Protein AF-A0A0L0LP11-F1 (afdb_monomer_lite)

Radius of gyration: 13.24 Å; chains: 1; bounding box: 41×30×30 Å

Structure (mmCIF, N/CA/C/O backbone):
data_AF-A0A0L0LP11-F1
#
_entry.id   AF-A0A0L0LP11-F1
#
loop_
_atom_site.group_PDB
_atom_site.id
_atom_site.type_symbol
_atom_site.label_atom_id
_atom_site.label_alt_id
_atom_site.label_comp_id
_atom_site.label_asym_id
_atom_site.label_entity_id
_atom_site.label_seq_id
_atom_site.pdbx_PDB_ins_code
_atom_site.Cartn_x
_atom_site.Cartn_y
_atom_site.Cartn_z
_atom_site.occupancy
_atom_site.B_iso_or_equiv
_atom_site.auth_seq_id
_atom_site.auth_comp_id
_atom_site.auth_asym_id
_atom_site.auth_atom_id
_atom_site.pdbx_PDB_model_num
ATOM 1 N N . MET A 1 1 ? -6.886 4.864 -9.973 1.00 88.38 1 MET A N 1
ATOM 2 C CA . MET A 1 1 ? -6.842 5.036 -8.499 1.00 88.38 1 MET A CA 1
ATOM 3 C C . MET A 1 1 ? -7.856 4.093 -7.873 1.00 88.38 1 MET A C 1
ATOM 5 O O . MET A 1 1 ? -8.856 3.818 -8.527 1.00 88.38 1 MET A O 1
ATOM 9 N N . LYS A 1 2 ? -7.635 3.615 -6.644 1.00 92.62 2 LYS A N 1
ATOM 10 C CA . LYS A 1 2 ? -8.582 2.743 -5.928 1.00 92.62 2 LYS A CA 1
ATOM 11 C C . LYS A 1 2 ? -8.696 3.166 -4.462 1.00 92.62 2 LYS A C 1
ATOM 13 O O . LYS A 1 2 ? -7.679 3.386 -3.813 1.00 92.62 2 LYS A O 1
ATOM 18 N N . GLU A 1 3 ? -9.920 3.282 -3.965 1.00 94.88 3 GLU A N 1
ATOM 19 C CA . GLU A 1 3 ? -10.231 3.698 -2.590 1.00 94.88 3 GLU A CA 1
ATOM 20 C C . GLU A 1 3 ? -10.688 2.493 -1.758 1.00 94.88 3 GLU A C 1
ATOM 22 O O . GLU A 1 3 ? -11.264 1.542 -2.299 1.00 94.88 3 GLU A O 1
ATOM 27 N N . PHE A 1 4 ? -10.376 2.501 -0.462 1.00 94.06 4 PHE A N 1
ATOM 28 C CA . PHE A 1 4 ? -10.701 1.420 0.469 1.00 94.06 4 PHE A CA 1
ATOM 29 C C . PHE A 1 4 ? -10.645 1.893 1.924 1.00 94.06 4 PHE A C 1
ATOM 31 O O . PHE A 1 4 ? -9.954 2.864 2.231 1.00 94.06 4 PHE A O 1
ATOM 38 N N . ASP A 1 5 ? -11.330 1.188 2.826 1.00 94.12 5 ASP A N 1
ATOM 39 C CA . ASP A 1 5 ? -11.201 1.454 4.260 1.00 94.12 5 ASP A CA 1
ATOM 40 C C . ASP A 1 5 ? -10.038 0.661 4.863 1.00 94.12 5 ASP A C 1
ATOM 42 O O . ASP A 1 5 ? -9.825 -0.522 4.561 1.00 94.12 5 ASP A O 1
ATOM 46 N N . VAL A 1 6 ? -9.289 1.339 5.728 1.00 92.38 6 VAL A N 1
ATOM 47 C CA . VAL A 1 6 ? -8.178 0.782 6.491 1.00 92.38 6 VAL A CA 1
ATOM 48 C C . VAL A 1 6 ? -8.741 -0.167 7.557 1.00 92.38 6 VAL A C 1
ATOM 50 O O . VAL A 1 6 ? -9.610 0.243 8.328 1.00 92.38 6 VAL A O 1
ATOM 53 N N . PRO A 1 7 ? -8.271 -1.426 7.622 1.00 92.19 7 PRO A N 1
ATOM 54 C CA . PRO A 1 7 ? -8.701 -2.373 8.640 1.00 92.19 7 PRO A CA 1
AT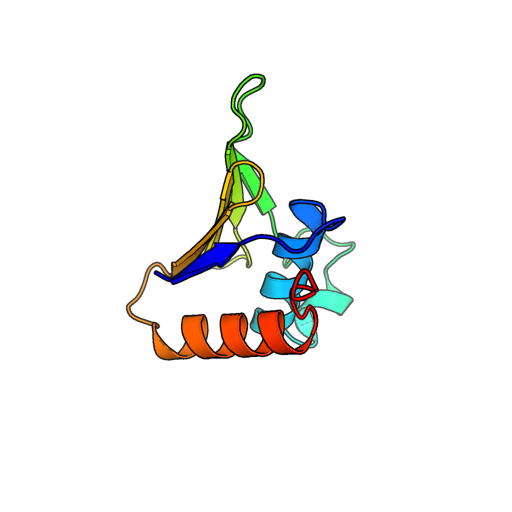OM 55 C C . PRO A 1 7 ? -8.433 -1.851 10.053 1.00 92.19 7 PRO A C 1
ATOM 57 O O . PRO A 1 7 ? -7.399 -1.233 10.318 1.00 92.19 7 PRO A O 1
ATOM 60 N N . GLU A 1 8 ? -9.354 -2.142 10.968 1.00 89.25 8 GLU A N 1
ATOM 61 C CA . GLU A 1 8 ? -9.237 -1.745 12.370 1.00 89.25 8 GLU A CA 1
ATOM 62 C C . GLU A 1 8 ? -7.921 -2.253 12.984 1.00 89.25 8 GLU A C 1
ATOM 64 O O . GLU A 1 8 ? -7.519 -3.403 12.788 1.00 89.25 8 GLU A O 1
ATOM 69 N N . GLY A 1 9 ? -7.231 -1.377 13.717 1.00 86.12 9 GLY A N 1
ATOM 70 C CA . GLY A 1 9 ? -5.960 -1.691 14.372 1.00 86.12 9 GLY A CA 1
ATOM 71 C C . GLY A 1 9 ? -4.722 -1.646 13.467 1.00 86.12 9 GLY A C 1
ATOM 72 O O . GLY A 1 9 ? -3.615 -1.815 13.977 1.00 86.12 9 GLY A O 1
ATOM 73 N N . MET A 1 10 ? -4.856 -1.390 12.159 1.00 90.69 10 MET A N 1
ATOM 74 C CA . MET A 1 10 ? -3.695 -1.134 11.299 1.00 90.69 10 MET A CA 1
ATOM 75 C C . MET A 1 10 ? -3.264 0.332 11.373 1.00 90.69 10 MET A C 1
ATOM 77 O O . MET A 1 10 ? -4.059 1.242 11.156 1.00 90.69 10 MET A O 1
ATOM 81 N N . THR A 1 11 ? -1.975 0.559 11.627 1.00 90.75 11 THR A N 1
ATOM 82 C CA . THR A 1 11 ? -1.369 1.889 11.494 1.00 90.75 11 THR A CA 1
ATOM 83 C C . THR A 1 11 ? -1.150 2.234 10.022 1.00 90.75 11 THR A C 1
ATOM 85 O O . THR A 1 11 ? -1.005 1.344 9.180 1.00 90.75 11 THR A O 1
ATOM 88 N N . SER A 1 12 ? -1.069 3.529 9.709 1.00 90.44 12 SER A N 1
ATOM 89 C CA . SER A 1 12 ? -0.766 4.024 8.360 1.00 90.44 12 SER A CA 1
ATOM 90 C C . SER A 1 12 ? 0.507 3.398 7.780 1.00 90.44 12 SER A C 1
ATOM 92 O O . SER A 1 12 ? 0.516 2.933 6.639 1.00 90.44 12 SER A O 1
ATOM 94 N N . GLU A 1 13 ? 1.550 3.307 8.604 1.00 90.69 13 GLU A N 1
ATOM 95 C CA . GLU A 1 13 ? 2.808 2.648 8.274 1.00 90.69 13 GLU A CA 1
ATOM 96 C C . GLU A 1 13 ? 2.592 1.179 7.900 1.00 90.69 13 GLU A C 1
ATOM 98 O O . GLU A 1 13 ? 3.011 0.765 6.826 1.00 90.69 13 GLU A O 1
ATOM 103 N N . LEU A 1 14 ? 1.875 0.391 8.711 1.00 90.94 14 LEU A N 1
ATOM 104 C CA . LEU A 1 14 ? 1.632 -1.026 8.409 1.00 90.94 14 LEU A CA 1
ATOM 105 C C . LEU A 1 14 ? 0.888 -1.227 7.083 1.00 90.94 14 LEU A C 1
ATOM 107 O O . LEU A 1 14 ? 1.195 -2.167 6.341 1.00 90.94 14 LEU A O 1
ATOM 111 N N . VAL A 1 15 ? -0.065 -0.349 6.758 1.00 93.62 15 VAL A N 1
ATOM 112 C CA . VAL A 1 15 ? -0.749 -0.379 5.458 1.00 93.62 15 VAL A CA 1
ATOM 113 C C . VAL A 1 15 ? 0.253 -0.099 4.334 1.00 93.62 15 VAL A C 1
ATOM 115 O O . VAL A 1 15 ? 0.340 -0.884 3.388 1.00 93.62 15 VAL A O 1
ATOM 118 N N . ALA A 1 16 ? 1.060 0.959 4.456 1.00 93.00 16 ALA A N 1
ATOM 119 C CA . 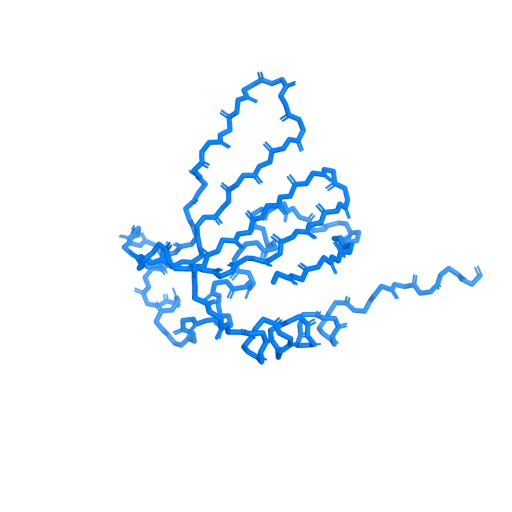ALA A 1 16 ? 2.079 1.313 3.468 1.00 93.00 16 ALA A CA 1
ATOM 120 C C . ALA A 1 16 ? 3.110 0.189 3.264 1.00 93.00 16 ALA A C 1
ATOM 122 O O . ALA A 1 16 ? 3.397 -0.184 2.127 1.00 93.00 16 ALA A O 1
ATOM 123 N N . CYS A 1 17 ? 3.599 -0.415 4.349 1.00 90.75 17 CYS A N 1
ATOM 124 C CA . CYS A 1 17 ? 4.495 -1.573 4.332 1.00 90.75 17 CYS A CA 1
ATOM 125 C C . CYS A 1 17 ? 3.896 -2.753 3.584 1.00 90.75 17 CYS A C 1
ATOM 127 O O . CYS A 1 17 ? 4.576 -3.399 2.792 1.00 90.75 17 CYS A O 1
ATOM 129 N N . THR A 1 18 ? 2.618 -3.034 3.826 1.00 93.19 18 THR A N 1
ATOM 130 C CA . THR A 1 18 ? 1.930 -4.153 3.187 1.00 93.19 18 THR A CA 1
ATOM 131 C C . THR A 1 18 ? 1.865 -3.960 1.671 1.00 93.19 18 THR A C 1
ATOM 133 O O . THR A 1 18 ? 2.220 -4.870 0.923 1.00 93.19 18 THR A O 1
ATOM 136 N N . PHE A 1 19 ? 1.463 -2.774 1.203 1.00 94.06 19 PHE A N 1
ATOM 137 C CA . PHE A 1 19 ? 1.402 -2.494 -0.234 1.00 94.06 19 PHE A CA 1
ATOM 138 C C . PHE A 1 19 ? 2.788 -2.446 -0.883 1.00 94.06 19 PHE A C 1
ATOM 140 O O . PHE A 1 19 ? 2.970 -2.998 -1.968 1.00 94.06 19 PHE A O 1
ATOM 147 N N . ALA A 1 20 ? 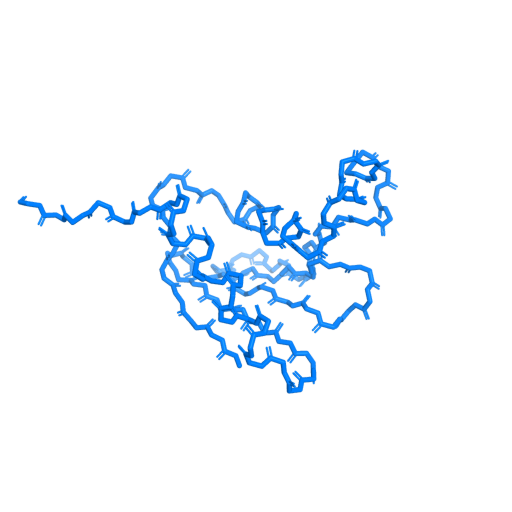3.780 -1.860 -0.212 1.00 91.69 20 ALA A N 1
ATOM 148 C CA . ALA A 1 20 ? 5.164 -1.887 -0.672 1.00 91.69 20 ALA A CA 1
ATOM 149 C C . ALA A 1 20 ? 5.690 -3.329 -0.800 1.00 91.69 20 ALA A C 1
ATOM 151 O O . ALA A 1 20 ? 6.345 -3.659 -1.786 1.00 91.69 20 ALA A O 1
ATOM 152 N N . ALA A 1 21 ? 5.344 -4.220 0.135 1.00 90.44 21 ALA A N 1
ATOM 153 C CA . ALA A 1 21 ? 5.705 -5.633 0.058 1.00 90.44 21 ALA A CA 1
ATOM 154 C C . ALA A 1 21 ? 5.037 -6.355 -1.125 1.00 90.44 21 ALA A C 1
ATOM 156 O O . ALA A 1 21 ? 5.680 -7.187 -1.764 1.00 90.44 21 ALA A O 1
ATOM 157 N N . TYR A 1 22 ? 3.783 -6.029 -1.462 1.00 92.62 22 TYR A N 1
ATOM 158 C CA . TYR A 1 22 ? 3.133 -6.572 -2.661 1.00 92.62 22 TYR A CA 1
ATOM 159 C C . TYR A 1 22 ? 3.807 -6.115 -3.958 1.00 92.62 22 TYR A C 1
ATOM 161 O O . TYR A 1 22 ? 3.945 -6.918 -4.876 1.00 92.62 22 TYR A O 1
ATOM 169 N N . LEU A 1 23 ? 4.251 -4.856 -4.028 1.00 90.06 23 LEU A N 1
ATOM 170 C CA . LEU A 1 23 ? 4.931 -4.309 -5.206 1.00 90.06 23 LEU A CA 1
ATOM 171 C C . LEU A 1 23 ? 6.353 -4.847 -5.372 1.00 90.06 23 LEU A C 1
ATOM 173 O O . LEU A 1 23 ? 6.761 -5.207 -6.473 1.00 90.06 23 LEU A O 1
ATOM 177 N N . LEU A 1 24 ? 7.119 -4.873 -4.284 1.00 86.56 24 LEU A N 1
ATOM 178 C CA . LEU A 1 24 ? 8.556 -5.143 -4.318 1.00 86.56 24 LEU A CA 1
ATOM 179 C C . LEU A 1 24 ? 8.891 -6.627 -4.122 1.00 86.56 24 LEU A C 1
ATOM 181 O O . LEU A 1 24 ? 10.010 -7.051 -4.419 1.00 86.56 24 LEU A O 1
ATOM 185 N N . GLY A 1 25 ? 7.950 -7.426 -3.613 1.00 85.56 25 GLY A N 1
ATOM 186 C CA . GLY A 1 25 ? 8.153 -8.847 -3.350 1.00 85.56 25 GLY A CA 1
ATOM 187 C C . GLY A 1 25 ? 9.375 -9.089 -2.461 1.00 85.56 25 GLY A C 1
ATOM 188 O O . GLY A 1 25 ? 9.493 -8.538 -1.366 1.00 85.56 25 GLY A O 1
ATOM 189 N N . SER A 1 26 ? 10.321 -9.900 -2.937 1.00 77.75 26 SER A N 1
ATOM 190 C CA . SER A 1 26 ? 11.554 -10.218 -2.202 1.00 77.75 26 SER A CA 1
ATOM 191 C C . SER A 1 26 ? 12.475 -9.011 -1.984 1.00 77.75 26 SER A C 1
ATOM 193 O O . SER A 1 26 ? 13.224 -8.998 -1.006 1.00 77.75 26 SER A O 1
ATOM 195 N N . LEU A 1 27 ? 12.391 -7.973 -2.828 1.00 74.56 27 LEU A N 1
ATOM 196 C CA . LEU A 1 27 ? 13.214 -6.765 -2.701 1.00 74.56 27 LEU A CA 1
ATOM 197 C C . LEU A 1 27 ? 12.852 -5.932 -1.466 1.00 74.56 27 LEU A C 1
ATOM 199 O O . LEU A 1 27 ? 13.698 -5.174 -0.988 1.00 74.56 27 LEU A O 1
ATOM 203 N N . PHE A 1 28 ? 11.641 -6.103 -0.924 1.00 76.19 28 PHE A N 1
ATOM 204 C CA . PHE A 1 28 ? 11.188 -5.432 0.294 1.00 76.19 28 PHE A CA 1
ATOM 205 C C . PHE A 1 28 ? 12.018 -5.859 1.519 1.00 76.19 28 PHE A C 1
ATOM 207 O O . PHE A 1 28 ? 12.594 -5.025 2.218 1.00 76.19 28 PHE A O 1
ATOM 214 N N . ASN A 1 29 ? 12.162 -7.171 1.745 1.00 65.94 29 ASN A N 1
ATOM 215 C CA . ASN A 1 29 ? 12.846 -7.718 2.927 1.00 65.94 29 ASN A CA 1
ATOM 216 C C . ASN A 1 29 ? 14.353 -7.439 2.936 1.00 65.94 29 ASN A C 1
ATOM 218 O O . ASN A 1 29 ? 14.931 -7.201 3.994 1.00 65.94 29 ASN A O 1
ATOM 222 N N . SER A 1 30 ? 14.998 -7.440 1.769 1.00 56.41 30 SER A N 1
ATOM 223 C CA . SER A 1 30 ? 16.439 -7.183 1.670 1.00 56.41 30 SER A CA 1
ATOM 224 C C . SER A 1 30 ? 16.818 -5.720 1.932 1.00 56.41 30 SER A C 1
ATOM 226 O O . SER A 1 30 ? 17.998 -5.426 2.114 1.00 56.41 30 SER A O 1
ATOM 228 N N . ASN A 1 31 ? 15.842 -4.805 1.962 1.00 57.56 31 ASN A N 1
ATOM 229 C CA . ASN A 1 31 ? 16.092 -3.364 1.947 1.00 57.56 31 ASN A CA 1
ATOM 230 C C . ASN A 1 31 ? 15.272 -2.545 2.952 1.00 57.56 31 ASN A C 1
ATOM 232 O O . ASN A 1 31 ? 15.560 -1.356 3.103 1.00 57.56 31 ASN A O 1
ATOM 236 N N . TRP A 1 32 ? 14.325 -3.154 3.676 1.00 54.03 32 TRP A N 1
ATOM 237 C CA . TRP A 1 32 ? 13.532 -2.488 4.719 1.00 54.03 32 TRP A CA 1
ATOM 238 C C . TRP A 1 32 ? 14.412 -1.750 5.745 1.00 54.03 32 TRP A C 1
ATOM 240 O O . TRP A 1 32 ? 14.147 -0.606 6.095 1.00 54.03 32 TRP A O 1
ATOM 250 N N . GLN A 1 33 ? 15.534 -2.354 6.153 1.00 55.62 33 GLN A N 1
ATOM 251 C CA . GLN A 1 33 ? 16.488 -1.746 7.093 1.00 55.62 33 GLN A CA 1
ATOM 252 C C . GLN A 1 33 ? 17.465 -0.743 6.451 1.00 55.62 33 GLN A C 1
ATOM 254 O O . GLN A 1 33 ? 18.186 -0.055 7.169 1.00 55.62 33 GLN A O 1
ATOM 259 N N . ARG A 1 34 ? 17.542 -0.671 5.114 1.00 54.00 34 ARG A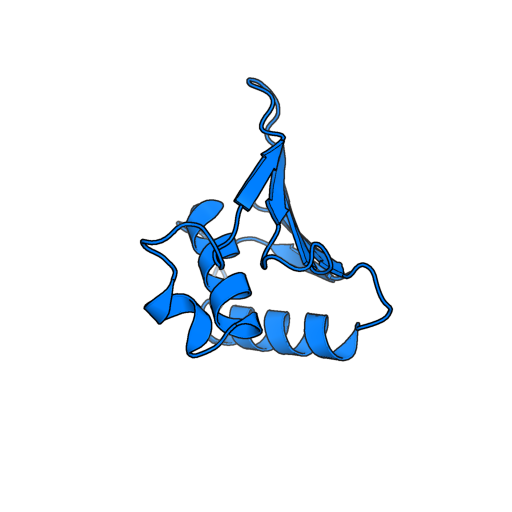 N 1
ATOM 260 C CA . ARG A 1 34 ? 18.564 0.103 4.381 1.00 54.00 34 ARG A CA 1
ATOM 261 C C . ARG A 1 34 ? 18.024 1.327 3.636 1.00 54.00 34 ARG A C 1
ATOM 263 O O . ARG A 1 34 ? 18.803 1.981 2.956 1.00 54.00 34 ARG A O 1
ATOM 270 N N . SER A 1 35 ? 16.750 1.697 3.802 1.00 54.44 35 SER A N 1
ATOM 271 C CA . SER A 1 35 ? 16.192 2.994 3.353 1.00 54.44 35 SER A CA 1
ATOM 272 C C . SER A 1 35 ? 16.168 3.244 1.828 1.00 54.44 35 SER A C 1
ATOM 274 O O . SER A 1 35 ? 15.771 4.314 1.390 1.00 54.44 35 SER A O 1
ATOM 276 N N . VAL A 1 36 ? 16.544 2.287 0.970 1.00 57.03 36 VAL A N 1
ATOM 277 C CA . VAL A 1 36 ? 16.541 2.520 -0.496 1.00 57.03 36 VAL A CA 1
ATOM 278 C C . VAL A 1 36 ? 15.276 1.989 -1.188 1.00 57.03 36 VAL A C 1
ATOM 280 O O . VAL A 1 36 ? 14.888 2.528 -2.219 1.00 57.03 36 VAL A O 1
ATOM 283 N N . TYR A 1 37 ? 14.592 0.987 -0.621 1.00 55.47 37 TYR A N 1
ATOM 284 C CA . TYR A 1 37 ? 13.451 0.307 -1.268 1.00 55.47 37 TYR A CA 1
ATOM 285 C C . TYR A 1 37 ? 12.303 -0.003 -0.290 1.00 55.47 37 TYR A C 1
ATOM 287 O O . TYR A 1 37 ? 11.815 -1.128 -0.231 1.00 55.47 37 TYR A O 1
ATOM 295 N N . GLY A 1 38 ? 11.901 0.976 0.518 1.00 63.91 38 GLY A N 1
ATOM 296 C CA . GLY A 1 38 ? 10.754 0.868 1.426 1.00 63.91 38 GLY A CA 1
ATOM 297 C C . GLY A 1 38 ? 9.709 1.950 1.149 1.00 63.91 38 GLY A C 1
ATOM 298 O O . GLY A 1 38 ? 9.950 2.826 0.321 1.00 63.91 38 GLY A O 1
ATOM 299 N N . PRO A 1 39 ? 8.552 1.919 1.826 1.00 79.38 39 PRO A N 1
ATOM 300 C CA . PRO A 1 39 ? 7.598 2.996 1.759 1.00 79.38 39 PRO A CA 1
ATOM 301 C C . PRO A 1 39 ? 8.182 4.239 2.441 1.00 79.38 39 PRO A C 1
ATOM 303 O O . PRO A 1 39 ? 8.688 4.174 3.561 1.00 79.38 39 PRO A O 1
ATOM 306 N N . PHE A 1 40 ? 8.094 5.388 1.781 1.00 83.12 40 PHE A N 1
ATOM 307 C CA . PHE A 1 40 ? 8.586 6.660 2.300 1.00 83.12 40 PHE A CA 1
ATOM 308 C C . PHE A 1 40 ? 7.411 7.576 2.605 1.00 83.12 40 PHE A C 1
ATOM 310 O O . PHE A 1 40 ? 6.666 7.948 1.696 1.00 83.12 40 PHE A O 1
ATOM 317 N N . ARG A 1 41 ? 7.263 8.002 3.861 1.00 85.00 41 ARG A N 1
ATOM 318 C CA . ARG A 1 41 ? 6.298 9.047 4.219 1.00 85.00 41 ARG A CA 1
ATOM 319 C C . ARG A 1 41 ? 6.762 10.370 3.596 1.00 85.00 41 ARG A C 1
ATOM 321 O O . ARG A 1 41 ? 7.830 10.883 3.928 1.00 85.00 41 ARG A O 1
ATOM 328 N N . LYS A 1 42 ? 5.992 10.892 2.644 1.00 75.44 42 LYS A N 1
ATOM 329 C CA . LYS A 1 42 ? 6.263 12.116 1.881 1.00 75.44 42 LYS A CA 1
ATOM 330 C C . LYS A 1 42 ? 5.119 13.081 2.160 1.00 75.44 42 LYS A C 1
ATOM 332 O O . LYS A 1 42 ? 4.087 12.990 1.507 1.00 75.44 42 LYS A O 1
ATOM 337 N N . ASP A 1 43 ? 5.342 13.991 3.102 1.00 66.06 43 ASP A N 1
ATOM 338 C CA . ASP A 1 43 ? 4.402 15.001 3.613 1.00 66.06 43 ASP A CA 1
ATOM 339 C C . ASP A 1 43 ? 3.510 14.502 4.758 1.00 66.06 43 ASP A C 1
ATOM 341 O O . ASP A 1 43 ? 2.440 13.932 4.563 1.00 66.06 43 ASP A O 1
ATOM 345 N N . TYR A 1 44 ? 3.972 14.781 5.976 1.00 59.97 44 TYR A N 1
ATOM 346 C CA . TYR A 1 44 ? 3.150 14.868 7.178 1.00 59.97 44 TYR A CA 1
ATOM 347 C C . TYR A 1 44 ? 3.169 16.335 7.604 1.00 59.97 44 TYR A C 1
ATOM 349 O O . TYR A 1 44 ? 4.234 16.855 7.944 1.00 59.97 44 TYR A O 1
ATOM 357 N N . ARG A 1 45 ? 2.031 17.029 7.532 1.00 59.72 45 ARG A N 1
ATOM 358 C CA . ARG A 1 45 ? 1.891 18.318 8.216 1.00 59.72 45 ARG A CA 1
ATOM 359 C C . ARG A 1 45 ? 1.324 18.026 9.597 1.00 59.72 45 ARG A C 1
ATOM 361 O O . ARG A 1 45 ? 0.274 17.402 9.712 1.00 59.72 45 ARG A O 1
ATOM 368 N N . GLU A 1 46 ? 2.028 18.461 10.636 1.00 52.19 46 GLU A N 1
ATOM 369 C CA . GLU A 1 46 ? 1.477 18.447 11.991 1.00 52.19 46 GLU A CA 1
ATOM 370 C C . GLU A 1 46 ? 0.117 19.164 11.986 1.00 52.19 46 GLU A C 1
ATOM 372 O O . GLU A 1 46 ? 0.012 20.302 11.528 1.00 52.19 46 GLU A O 1
ATOM 377 N N . GLY A 1 47 ? -0.930 18.465 12.435 1.00 56.41 47 GLY A N 1
ATOM 378 C CA . GLY A 1 47 ? -2.303 18.977 12.475 1.00 56.41 47 GLY A CA 1
ATOM 379 C C . GLY A 1 47 ? -3.186 18.647 11.264 1.00 56.41 47 GLY A C 1
ATOM 380 O O . GLY A 1 47 ? -4.331 19.088 11.241 1.00 56.41 47 GLY A O 1
ATOM 381 N N . THR A 1 48 ? -2.707 17.882 10.275 1.00 63.84 48 THR A N 1
ATOM 382 C CA . THR A 1 48 ? -3.576 17.270 9.252 1.00 63.84 48 THR A CA 1
ATOM 383 C C . THR A 1 48 ? -3.679 15.766 9.468 1.00 63.84 48 THR A C 1
ATOM 385 O O . THR A 1 48 ? -2.650 15.101 9.547 1.00 63.84 48 THR A O 1
ATOM 388 N N . ASP A 1 49 ? -4.897 15.220 9.451 1.00 71.81 49 ASP A N 1
ATOM 389 C CA . ASP A 1 49 ? -5.167 13.773 9.584 1.00 71.81 49 ASP A CA 1
ATOM 390 C C . ASP A 1 49 ? -4.793 12.96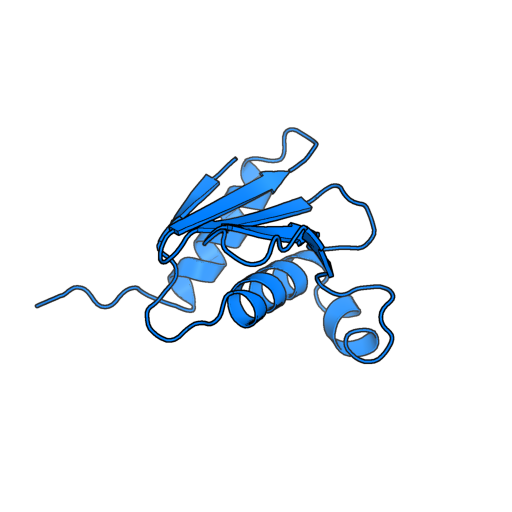0 8.332 1.00 71.81 49 ASP A C 1
ATOM 392 O O . ASP A 1 49 ? -5.111 11.777 8.211 1.00 71.81 49 ASP A O 1
ATOM 396 N N . TYR A 1 50 ? -4.134 13.617 7.380 1.00 78.31 50 TYR A N 1
ATOM 397 C CA . TYR A 1 50 ? -3.764 13.078 6.092 1.00 78.31 50 TYR A CA 1
ATOM 398 C C . TYR A 1 50 ? -2.277 12.737 6.046 1.00 78.31 50 TYR A C 1
ATOM 400 O O . TYR A 1 50 ? -1.409 13.562 6.343 1.00 78.31 50 TYR A O 1
ATOM 408 N N . GLU A 1 51 ? -1.985 11.531 5.577 1.00 89.50 51 GLU A N 1
ATOM 409 C CA . GLU A 1 51 ? -0.641 11.039 5.339 1.00 89.50 51 GLU A CA 1
ATOM 410 C C . GLU A 1 51 ? -0.471 10.587 3.897 1.00 89.50 51 GLU A C 1
ATOM 412 O O . GLU A 1 51 ? -1.346 9.936 3.318 1.00 89.50 51 GLU A O 1
ATOM 417 N N . ARG A 1 52 ? 0.705 10.855 3.330 1.00 91.25 52 ARG A N 1
ATOM 418 C CA . ARG A 1 52 ? 1.083 10.349 2.013 1.00 91.25 52 ARG A CA 1
ATOM 419 C C . ARG A 1 52 ? 2.354 9.513 2.092 1.00 91.25 52 ARG A C 1
ATOM 421 O O . ARG A 1 52 ? 3.364 9.924 2.658 1.00 91.25 52 ARG A O 1
ATOM 428 N N . TRP A 1 53 ? 2.297 8.346 1.465 1.00 92.12 53 TRP A N 1
ATOM 429 C CA . TRP A 1 53 ? 3.356 7.350 1.424 1.00 92.12 53 TRP A CA 1
ATOM 430 C C . TRP A 1 53 ? 3.692 7.014 -0.030 1.00 92.12 53 TRP A C 1
ATOM 432 O O . TRP A 1 53 ? 2.821 6.625 -0.802 1.00 92.12 53 TRP A O 1
ATOM 442 N N . GLN A 1 54 ? 4.954 7.164 -0.413 1.00 91.56 54 GLN A N 1
ATOM 443 C CA . GLN A 1 54 ? 5.504 6.606 -1.649 1.00 91.56 54 GLN A CA 1
ATOM 444 C C . GLN A 1 54 ? 5.785 5.124 -1.400 1.00 91.56 54 GLN A C 1
ATOM 446 O O . GLN A 1 54 ? 6.380 4.823 -0.374 1.00 91.56 54 GLN A O 1
ATOM 451 N N . LEU A 1 55 ? 5.357 4.204 -2.264 1.00 90.44 55 LEU A N 1
ATOM 452 C CA . LEU A 1 55 ? 5.415 2.761 -1.966 1.00 90.44 55 LEU A CA 1
ATOM 453 C C . LEU A 1 55 ? 6.689 2.058 -2.453 1.00 90.44 55 LEU A C 1
ATOM 455 O O . LEU A 1 55 ? 7.006 0.964 -1.992 1.00 90.44 55 LEU A O 1
ATOM 459 N N . ASP A 1 56 ? 7.418 2.682 -3.368 1.00 85.38 56 ASP A N 1
ATOM 460 C CA . ASP A 1 56 ? 8.690 2.208 -3.904 1.00 85.38 56 ASP A CA 1
ATOM 461 C C . ASP A 1 56 ? 9.627 3.392 -4.191 1.00 85.38 56 ASP A C 1
ATOM 463 O O . ASP A 1 56 ? 9.299 4.544 -3.919 1.00 85.38 56 ASP A O 1
ATOM 467 N N . ASN A 1 57 ? 10.811 3.146 -4.750 1.00 80.88 57 ASN A N 1
ATOM 468 C CA . ASN A 1 57 ? 11.764 4.207 -5.092 1.00 80.88 57 ASN A CA 1
ATOM 469 C C . ASN A 1 57 ? 11.491 4.882 -6.451 1.00 80.88 57 ASN A C 1
ATOM 471 O O . ASN A 1 57 ? 12.120 5.896 -6.753 1.00 80.88 57 ASN A O 1
ATOM 475 N N . THR A 1 58 ? 10.578 4.343 -7.264 1.00 83.69 58 THR A N 1
ATOM 476 C CA . THR A 1 58 ? 10.298 4.837 -8.623 1.00 83.69 58 THR A CA 1
ATOM 477 C C . THR A 1 58 ? 9.409 6.075 -8.629 1.00 83.69 58 THR A C 1
ATOM 479 O O . THR A 1 58 ? 9.391 6.809 -9.616 1.00 83.69 58 THR A O 1
ATOM 482 N N . ASN A 1 59 ? 8.722 6.343 -7.509 1.00 83.06 59 ASN A N 1
ATOM 483 C CA . ASN A 1 59 ? 7.764 7.440 -7.359 1.00 83.06 59 ASN A CA 1
ATOM 484 C C . ASN A 1 59 ? 6.487 7.235 -8.197 1.00 83.06 59 ASN A C 1
ATOM 486 O O . ASN A 1 59 ? 5.713 8.176 -8.406 1.00 83.06 59 ASN A O 1
ATOM 490 N N . ASP A 1 60 ? 6.264 6.006 -8.670 1.00 91.19 60 ASP A N 1
ATOM 491 C CA . ASP A 1 60 ? 5.138 5.663 -9.529 1.00 91.19 60 ASP A CA 1
ATOM 492 C C . ASP A 1 60 ? 3.922 5.179 -8.742 1.00 91.19 60 ASP A C 1
ATOM 494 O O . ASP A 1 60 ? 2.813 5.239 -9.271 1.00 91.19 60 ASP A O 1
ATOM 498 N N . TYR A 1 61 ? 4.095 4.744 -7.491 1.00 92.38 61 TYR A N 1
ATOM 499 C CA . TYR A 1 61 ? 3.011 4.251 -6.642 1.00 92.38 61 TYR A CA 1
ATOM 500 C C . TYR A 1 61 ? 2.940 4.996 -5.315 1.00 92.38 61 TYR A C 1
ATOM 502 O O . TYR A 1 61 ? 3.940 5.184 -4.619 1.00 92.38 61 TYR A O 1
ATOM 510 N N . TRP A 1 62 ? 1.719 5.380 -4.956 1.00 93.56 62 TRP A N 1
ATOM 511 C CA . TRP A 1 62 ? 1.429 6.200 -3.793 1.00 93.56 62 TRP A CA 1
ATOM 512 C C . TRP A 1 62 ? 0.239 5.661 -3.020 1.00 93.56 62 TRP A C 1
ATOM 514 O O . TRP A 1 62 ? -0.727 5.153 -3.595 1.00 93.56 62 TRP A O 1
ATOM 524 N N . LEU A 1 63 ? 0.293 5.844 -1.711 1.00 94.75 63 LEU A N 1
ATOM 525 C CA . LEU A 1 63 ? -0.787 5.575 -0.788 1.00 94.75 63 LEU A CA 1
ATOM 526 C C . LEU A 1 63 ? -1.089 6.849 -0.007 1.00 94.75 63 LEU A C 1
ATOM 528 O O . LEU A 1 63 ? -0.207 7.450 0.602 1.00 94.75 63 LEU A O 1
ATOM 532 N N . HIS A 1 64 ? -2.348 7.251 -0.036 1.00 94.25 64 HIS A N 1
ATOM 533 C CA . HIS A 1 64 ? -2.868 8.368 0.734 1.00 94.25 64 HIS A CA 1
ATOM 534 C C . HIS A 1 64 ? -3.791 7.814 1.808 1.00 94.25 64 HIS A C 1
ATOM 536 O O . HIS A 1 64 ? -4.627 6.973 1.485 1.00 94.25 64 HIS A O 1
ATOM 542 N N . ILE A 1 65 ? -3.639 8.246 3.053 1.00 92.31 65 ILE A N 1
ATOM 543 C CA . ILE A 1 65 ? -4.426 7.758 4.189 1.00 92.31 65 ILE A CA 1
ATOM 544 C C . ILE A 1 65 ? -4.988 8.963 4.931 1.00 92.31 65 ILE A C 1
ATOM 546 O O . ILE A 1 65 ? -4.249 9.899 5.209 1.00 92.31 65 ILE A O 1
ATOM 550 N N . GLU A 1 66 ? -6.279 8.929 5.236 1.00 90.81 66 GLU A N 1
ATOM 551 C CA . GLU A 1 66 ? -6.996 9.946 6.000 1.00 90.81 66 GLU A CA 1
ATOM 552 C C . GLU A 1 66 ? -7.938 9.242 6.984 1.00 90.81 66 GLU A C 1
ATOM 554 O O . GLU A 1 66 ? -8.948 8.648 6.591 1.00 90.81 66 GLU A O 1
ATOM 559 N N . GLY A 1 67 ? -7.569 9.236 8.267 1.00 87.88 67 GLY A N 1
ATOM 560 C CA . GLY A 1 67 ? -8.283 8.471 9.291 1.00 87.88 67 GLY A CA 1
ATOM 561 C C . GLY A 1 67 ? -8.383 6.978 8.947 1.00 87.88 67 GLY A C 1
ATOM 562 O O . GLY A 1 67 ? -7.374 6.290 8.805 1.00 87.88 67 GLY A O 1
ATOM 563 N N . ASN A 1 68 ? -9.610 6.468 8.807 1.00 91.00 68 ASN A N 1
ATOM 564 C CA . ASN A 1 68 ? -9.887 5.071 8.455 1.00 91.00 68 ASN A CA 1
ATOM 565 C C . ASN A 1 68 ? -10.052 4.832 6.947 1.00 91.00 68 ASN A C 1
ATOM 567 O O . ASN A 1 68 ? -10.469 3.747 6.546 1.00 91.00 68 ASN A O 1
ATOM 571 N N . LYS A 1 69 ? -9.745 5.818 6.100 1.00 93.38 69 LYS A N 1
ATOM 572 C CA . LYS A 1 69 ? -9.840 5.693 4.646 1.00 93.38 69 LYS A CA 1
ATOM 573 C C . LYS A 1 69 ? -8.481 5.811 3.996 1.00 93.38 69 LYS A C 1
ATOM 575 O O . LYS A 1 69 ? -7.608 6.541 4.456 1.00 93.38 69 LYS A O 1
ATOM 580 N N . ALA A 1 70 ? -8.314 5.096 2.895 1.00 94.56 70 ALA A N 1
ATOM 581 C CA . ALA A 1 70 ? -7.096 5.127 2.121 1.00 94.56 70 ALA A CA 1
ATOM 582 C C . ALA A 1 70 ? -7.366 5.082 0.618 1.00 94.56 70 ALA A C 1
ATOM 584 O O . ALA A 1 70 ? -8.404 4.622 0.133 1.00 94.56 70 ALA A O 1
ATOM 585 N N . LYS A 1 71 ? -6.387 5.574 -0.134 1.00 95.38 71 LYS A N 1
ATOM 586 C CA . LYS A 1 71 ? -6.425 5.678 -1.584 1.00 95.38 71 LYS A CA 1
ATOM 587 C C . LYS A 1 71 ? -5.087 5.282 -2.177 1.00 95.38 71 LYS A C 1
ATOM 589 O O . LYS A 1 71 ? -4.064 5.910 -1.914 1.00 95.38 71 LYS A O 1
ATOM 594 N N . LEU A 1 72 ? -5.126 4.261 -3.023 1.00 95.38 72 LEU A N 1
ATOM 595 C CA . LEU A 1 72 ? -3.989 3.754 -3.772 1.00 95.38 72 LEU A CA 1
ATOM 596 C C . LEU A 1 72 ? -3.954 4.393 -5.166 1.00 95.38 72 LEU A C 1
ATOM 598 O O . LEU A 1 72 ? -4.942 4.379 -5.916 1.00 95.38 72 LEU A O 1
ATOM 602 N N . VAL A 1 73 ? -2.813 4.972 -5.516 1.00 94.62 73 VAL A N 1
ATOM 603 C CA . VAL A 1 73 ? -2.616 5.750 -6.741 1.00 94.62 73 VAL A CA 1
ATOM 604 C C . VAL A 1 73 ? -1.388 5.230 -7.475 1.00 94.62 73 VAL A C 1
ATOM 606 O O . VAL A 1 73 ? -0.377 4.901 -6.863 1.00 94.62 73 VAL A O 1
ATOM 609 N N . SER A 1 74 ? -1.486 5.175 -8.802 1.00 94.75 74 SER A N 1
ATOM 610 C CA . SER A 1 74 ? -0.338 4.997 -9.684 1.00 94.75 74 SER A CA 1
ATOM 611 C C . SER A 1 74 ? -0.212 6.217 -10.590 1.00 94.75 74 SER A C 1
ATOM 613 O O . SER A 1 74 ? -1.224 6.814 -10.965 1.00 94.75 74 SER A O 1
ATOM 615 N N . ARG A 1 75 ? 1.023 6.587 -10.930 1.00 93.25 75 ARG A N 1
ATOM 616 C CA . ARG A 1 75 ? 1.350 7.634 -11.903 1.00 93.25 75 ARG A CA 1
ATOM 617 C C . ARG A 1 75 ? 0.885 7.271 -13.314 1.00 93.25 75 ARG A C 1
ATOM 619 O O . ARG A 1 75 ? 0.509 8.158 -14.075 1.00 93.25 75 ARG A O 1
ATOM 626 N N . TYR A 1 76 ? 0.928 5.985 -13.655 1.00 92.00 76 TYR A N 1
ATOM 627 C CA . TYR A 1 76 ? 0.520 5.461 -14.956 1.00 92.00 76 TYR A CA 1
ATOM 628 C C . TYR A 1 76 ? -0.827 4.746 -14.856 1.00 92.00 76 TYR A C 1
ATOM 630 O O . TYR A 1 76 ? -1.286 4.393 -13.767 1.00 92.00 76 TYR A O 1
ATOM 638 N N . ASP A 1 77 ? -1.459 4.496 -16.003 1.00 92.00 77 ASP A N 1
ATOM 639 C CA . ASP A 1 77 ? -2.684 3.704 -16.031 1.00 92.00 77 ASP A CA 1
ATOM 640 C C . ASP A 1 77 ? -2.379 2.219 -15.781 1.00 92.00 77 ASP A C 1
ATOM 642 O O . ASP A 1 77 ? -1.994 1.467 -16.675 1.00 92.00 77 ASP A O 1
ATOM 646 N N . ARG A 1 78 ? -2.467 1.835 -14.506 1.00 91.62 78 ARG A N 1
ATOM 647 C CA . ARG A 1 78 ? -2.176 0.497 -13.970 1.00 91.62 78 ARG A CA 1
ATOM 648 C C . ARG A 1 78 ? -3.334 -0.008 -13.108 1.00 91.62 78 ARG A C 1
ATOM 650 O O . ARG A 1 78 ? -3.115 -0.481 -11.992 1.00 91.62 78 ARG A O 1
ATOM 657 N N . GLN A 1 79 ? -4.586 0.192 -13.548 1.00 92.62 79 GLN A N 1
ATOM 658 C CA . GLN A 1 79 ? -5.758 -0.178 -12.732 1.00 92.62 79 GLN A CA 1
ATOM 659 C C . GLN A 1 79 ? -5.757 -1.658 -12.338 1.00 92.62 79 GLN A C 1
ATOM 661 O O . GLN A 1 79 ? -6.163 -1.976 -11.226 1.00 92.62 79 GLN A O 1
ATOM 666 N N . ASP A 1 80 ? -5.274 -2.523 -13.224 1.00 93.81 80 ASP A N 1
ATOM 667 C CA . ASP A 1 80 ? -5.094 -3.958 -13.025 1.00 93.81 80 ASP A CA 1
ATOM 668 C C . ASP A 1 80 ? -4.173 -4.269 -11.837 1.00 93.81 80 ASP A C 1
ATOM 670 O O . ASP A 1 80 ? -4.543 -5.032 -10.944 1.00 93.81 80 ASP A O 1
ATOM 674 N N . VAL A 1 81 ? -3.013 -3.613 -11.764 1.00 93.06 81 VAL A N 1
ATOM 675 C CA . VAL A 1 81 ? -2.064 -3.777 -10.653 1.00 93.06 81 VAL A CA 1
ATOM 676 C C . VAL A 1 81 ? -2.667 -3.249 -9.351 1.00 93.06 81 VAL A C 1
ATOM 678 O O . VAL A 1 81 ? -2.595 -3.914 -8.317 1.00 93.06 81 VAL A O 1
ATOM 681 N N . LEU A 1 82 ? -3.304 -2.072 -9.393 1.00 94.94 82 LEU A N 1
ATOM 682 C CA . LEU A 1 82 ? -3.963 -1.490 -8.218 1.00 94.94 82 LEU A CA 1
ATOM 683 C C . LEU A 1 82 ? -5.075 -2.399 -7.677 1.00 94.94 82 LEU A C 1
ATOM 685 O O . LEU A 1 82 ? -5.226 -2.550 -6.466 1.00 94.94 82 LEU A O 1
ATOM 689 N N . GLU A 1 83 ? -5.850 -3.005 -8.572 1.00 95.56 83 GLU A N 1
ATOM 690 C CA . GLU A 1 83 ? -6.936 -3.919 -8.235 1.00 95.56 83 GLU A CA 1
ATOM 691 C C . GLU A 1 83 ? -6.431 -5.247 -7.677 1.00 95.56 83 GLU A C 1
ATOM 693 O O . GLU A 1 83 ? -6.950 -5.713 -6.661 1.00 95.56 83 GLU A O 1
ATOM 698 N N . ALA A 1 84 ? -5.382 -5.819 -8.270 1.00 95.31 84 ALA A N 1
ATOM 699 C CA . ALA A 1 84 ? -4.748 -7.030 -7.765 1.00 95.31 84 ALA A CA 1
ATOM 700 C C . ALA A 1 84 ? -4.204 -6.820 -6.342 1.00 95.31 84 ALA A C 1
ATOM 702 O O . ALA A 1 84 ? -4.507 -7.604 -5.440 1.00 95.31 84 ALA A O 1
ATOM 703 N N . MET A 1 85 ? -3.474 -5.724 -6.107 1.00 95.12 85 MET A N 1
ATOM 704 C CA . MET A 1 85 ? -2.963 -5.385 -4.776 1.00 95.12 85 MET A CA 1
ATOM 705 C C . MET A 1 85 ? -4.084 -5.186 -3.758 1.00 95.12 85 MET A C 1
ATOM 707 O O . MET A 1 85 ? -4.008 -5.708 -2.646 1.00 95.12 85 MET A O 1
ATOM 711 N N . LEU A 1 86 ? -5.137 -4.453 -4.128 1.00 95.75 86 LEU A N 1
ATOM 712 C CA . LEU A 1 86 ? -6.266 -4.225 -3.232 1.00 95.75 86 LEU A CA 1
ATOM 713 C C . LEU A 1 86 ? -7.021 -5.525 -2.922 1.00 95.75 86 LEU A C 1
ATOM 715 O O . LEU A 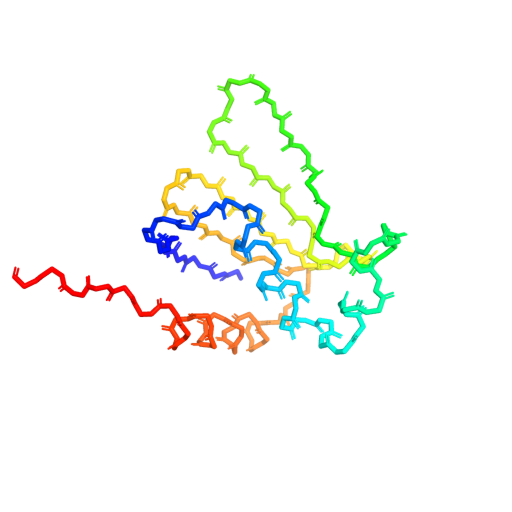1 86 ? -7.470 -5.725 -1.795 1.00 95.75 86 LEU A O 1
ATOM 719 N N . THR A 1 87 ? -7.141 -6.421 -3.898 1.00 95.44 87 THR A N 1
ATOM 720 C CA . THR A 1 87 ? -7.760 -7.737 -3.708 1.00 95.44 87 THR A CA 1
ATOM 721 C C . THR A 1 87 ? -6.956 -8.572 -2.715 1.00 95.44 87 THR A C 1
ATOM 723 O O . THR A 1 87 ? -7.521 -9.077 -1.747 1.00 95.44 87 THR A O 1
ATOM 726 N N . LEU A 1 88 ? -5.631 -8.653 -2.885 1.00 95.25 88 LEU A N 1
ATOM 727 C CA . LEU A 1 88 ? -4.742 -9.342 -1.942 1.00 95.25 88 LEU A CA 1
ATOM 728 C C . LEU A 1 88 ? -4.822 -8.743 -0.534 1.00 95.25 88 LEU A C 1
ATOM 730 O O . LEU A 1 88 ? -4.880 -9.483 0.449 1.00 95.25 88 LEU A O 1
ATOM 734 N N . PHE A 1 89 ? -4.876 -7.414 -0.441 1.00 94.88 89 PHE A N 1
ATOM 735 C CA . PHE A 1 89 ? -5.015 -6.706 0.824 1.00 94.88 89 PHE A CA 1
ATOM 736 C C . PHE A 1 89 ? -6.312 -7.090 1.551 1.00 94.88 89 PHE A C 1
ATOM 738 O O . PHE A 1 89 ? -6.269 -7.493 2.711 1.00 94.88 89 PHE A O 1
ATOM 745 N N . LYS A 1 90 ? -7.456 -7.048 0.856 1.00 92.56 90 LYS A N 1
ATOM 746 C CA . LYS A 1 90 ? -8.770 -7.407 1.418 1.00 92.56 90 LYS A CA 1
ATOM 747 C C . LYS A 1 90 ? -8.877 -8.882 1.802 1.00 92.56 90 LYS A C 1
ATOM 749 O O . LYS A 1 90 ? -9.529 -9.201 2.789 1.00 92.56 90 LYS A O 1
ATOM 754 N N . LEU A 1 91 ? -8.238 -9.776 1.046 1.00 93.19 91 LEU A N 1
ATOM 755 C CA . LEU A 1 91 ? -8.174 -11.200 1.384 1.00 93.19 91 LEU A CA 1
ATOM 756 C C . LEU A 1 91 ? -7.355 -11.448 2.656 1.00 93.19 91 LEU A C 1
ATOM 758 O O . LEU A 1 91 ? -7.714 -12.303 3.461 1.00 93.19 91 LEU A O 1
ATOM 762 N N . ARG A 1 92 ? -6.257 -10.704 2.843 1.00 91.19 92 ARG A N 1
ATOM 763 C CA . ARG A 1 92 ? -5.384 -10.832 4.017 1.00 91.19 92 ARG A CA 1
ATOM 764 C C . ARG A 1 92 ? -5.973 -10.181 5.267 1.00 91.19 92 ARG A C 1
ATOM 766 O O . ARG A 1 92 ? -5.788 -10.703 6.363 1.00 91.19 92 ARG A O 1
ATOM 773 N N . PHE A 1 93 ? -6.658 -9.056 5.097 1.00 90.44 93 PHE A N 1
ATOM 774 C CA . PHE A 1 93 ? -7.264 -8.281 6.174 1.00 90.44 93 PHE A CA 1
ATOM 775 C C . PHE A 1 93 ? -8.762 -8.109 5.908 1.00 90.44 93 PHE A C 1
ATOM 777 O O . PHE A 1 93 ? -9.209 -7.012 5.557 1.00 90.44 93 PHE A O 1
ATOM 784 N N . PRO A 1 94 ? -9.552 -9.192 6.030 1.00 83.44 94 PRO A N 1
ATOM 785 C CA . PRO A 1 94 ? -10.989 -9.101 5.855 1.00 83.44 94 PRO A CA 1
ATOM 786 C C . PRO A 1 94 ? -11.551 -8.157 6.916 1.00 83.44 94 PRO A C 1
ATOM 788 O O . PRO A 1 94 ? -11.324 -8.339 8.114 1.00 83.44 94 PRO A O 1
ATOM 791 N N . GLN A 1 95 ? -12.287 -7.140 6.475 1.00 71.50 95 GLN A N 1
ATOM 792 C CA . GLN A 1 95 ? -13.053 -6.311 7.392 1.00 71.50 95 GLN A CA 1
ATOM 793 C C . GLN A 1 95 ? -14.064 -7.225 8.082 1.00 71.50 95 GLN A C 1
ATOM 795 O O . GLN A 1 95 ? -14.819 -7.937 7.413 1.00 71.50 95 GLN A O 1
ATOM 800 N N . ARG A 1 96 ? -14.045 -7.265 9.418 1.00 64.44 96 ARG A N 1
ATOM 801 C CA . ARG A 1 96 ? -15.068 -7.997 10.162 1.00 64.44 96 ARG A CA 1
ATOM 802 C C . ARG A 1 96 ? -16.410 -7.390 9.774 1.00 64.44 96 ARG A C 1
ATOM 804 O O . ARG A 1 96 ? -16.637 -6.207 10.009 1.00 64.44 96 ARG A O 1
ATOM 811 N N . ALA A 1 97 ? -17.279 -8.186 9.156 1.00 51.12 97 ALA A N 1
ATOM 812 C CA . ALA A 1 97 ? -18.673 -7.806 9.038 1.00 51.12 97 ALA A CA 1
ATOM 813 C C . ALA A 1 97 ? -19.184 -7.628 10.471 1.00 51.12 97 ALA A C 1
ATOM 815 O O . ALA A 1 97 ? -19.109 -8.568 11.264 1.00 51.12 97 ALA A O 1
ATOM 816 N N . HIS A 1 98 ? -19.608 -6.417 10.826 1.00 45.03 98 HIS A N 1
ATOM 817 C CA . HIS A 1 98 ? -20.352 -6.210 12.060 1.00 45.03 98 HIS A CA 1
ATOM 818 C C . HIS A 1 98 ? -21.598 -7.103 11.981 1.00 45.03 98 HIS A C 1
ATOM 820 O O . HIS A 1 98 ? -22.461 -6.878 11.132 1.00 45.03 98 HIS A O 1
ATOM 826 N N . ALA A 1 99 ? -21.606 -8.164 12.789 1.00 35.12 99 ALA A N 1
ATOM 827 C CA . ALA A 1 99 ? -22.769 -9.000 13.055 1.00 35.12 99 ALA A CA 1
ATOM 828 C C . ALA A 1 99 ? -23.611 -8.366 14.164 1.00 35.12 99 ALA A C 1
ATOM 830 O O . ALA A 1 99 ? -23.000 -7.754 15.074 1.00 35.12 99 ALA A O 1
#

Secondary structure (DSSP, 8-state):
-EEEEPPTT--HHHHHHHHHHHHHTHHHHTTGGGTSSS-EE----TT-SEEEEE-SSSS-EEEEEETTEEEEEESSS-HHHHHHHHHHHHHHSPPPP--

Foldseek 3Di:
DDKDFAAPPDDPQNVLQLLLCLVCPPNSVVPVVPPQFAWDWDDDDVPAQKTKIQSTNVSQWIWIDHPRMIDIGGPDPPVVSVVVSVVVVCVVRPHPDPD

Sequence (99 aa):
MKEFDVPEGMTSELVACTFAAYLLGSLFNSNWQRSVYGPFRKDYREGTDYERWQLDNTNDYWLHIEGNKAKLVSRYDRQDVLEAMLTLFKLRFPQRAHA

pLDDT: mean 83.09, std 14.76, range [35.12, 95.75]